Protein 5ZRZ (pdb70)

Secondary structure (DSSP, 8-state):
---SSHHHHHHHTT-GGGHHHHHHTT--SHHHHTT--HHHHHHTT---HHHHHHHHHHHHHHHHHHHH-/----HHHHHHHHTT-GGGHHHHHHTT--SHHHHTT--HHHHHHHT---HHHHHHHHHHHHHHT-

InterPro domains:
  IPR000719 Protein kinase domain [PS50011] (514-775)
  IPR001090 Ephrin, ligand binding domain [PF01404] (64-235)
  IPR001090 Ephrin, ligand binding domain [PS51550] (62-240)
  IPR001090 Ephrin, ligand binding domain [SM00615] (62-235)
  IPR001245 Serine-threonine/tyrosine-protein kinase, catalytic domain [PF07714] (514-771)
  IPR001245 Serine-threonine/tyrosine-protein kinase, catalytic domain [PR00109] (592-605)
  IPR001245 Serine-threonine/tyrosine-protein kinase, catalytic domain [PR00109] (629-647)
  IPR001245 Serine-threonine/tyrosine-protein kinase, catalytic domain [PR00109] (679-689)
  IPR001245 Serine-threonine/tyrosine-protein kinase, catalytic domain [PR00109] (698-720)
  IPR001245 Serine-threonine/tyrosine-protein kinase, catalytic domain [PR00109] (742-764)
  IPR001426 Tyrosine-protein kinase, receptor class V, conserved site [PS00790] (216-236)
  IPR001426 Tyrosine-protein kinase, receptor class V, conserved site [PS00791] (278-298)
  IPR001660 Sterile alpha motif domain [PF00536] (805-866)
  IPR001660 Sterile alpha motif domain [PS50105] (804-868)
  IPR001660 Sterile alpha motif domain [SM00454] (801-868)
  IPR003961 Fibronectin type III [PF00041] (308-394)
  IPR003961 Fibronectin type III [PS50853] (306-400)
  IPR003961 Fibronectin type III [SM00060] (307-387)
  IPR003961 Fibronectin type III [cd00063] (307-397)
  IPR008266 Tyrosine-protein kinase, active site [PS00109] (635-647)

GO terms:
  GO:0005004 GPI-linked ephrin receptor activity (F, IDA)
  GO:0032593 insulin-responsive compartment (C, IDA)
  GO:0005886 plasma membrane (C, IDA)
  GO:0021766 hippocampus development (P, IDA)
  GO:0048013 ephrin receptor signaling pathway (P, IDA)
  GO:0007411 axon guidance (P, IDA)
  GO:0061179 negative regulation of insulin secretion involved in cellular response to glucose stimulus (P, IDA)
  GO:0071944 cell periphery (C, IDA)
  GO:0005912 adherens junction (C, IDA)
  GO:1904322 cellular response to forskolin (P, IDA)
  GO:0071372 cellular response to follicle-stimulating hormone stimulus (P, IDA)
  GO:0005515 protein binding (F, IPI)

Structure (mmCIF, N/CA/C/O backbone):
data_5ZRZ
#
_entry.id   5ZRZ
#
_cell.length_a   98.195
_cell.length_b   29.651
_cell.length_c   54.170
_cell.angle_alpha   90.000
_cell.angle_beta   109.950
_cell.angle_gamma   90.000
#
_symmetry.space_group_name_H-M   'C 1 2 1'
#
loop_
_entity.id
_entity.type
_entity.pdbx_description
1 polymer 'Ephrin type-A rec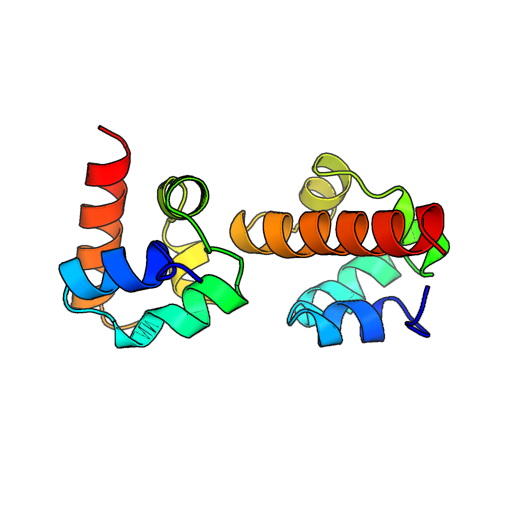eptor 5'
2 polymer 'Sterile alpha motif domain-containing protein 5'
3 water water
#
loop_
_atom_site.group_PDB
_atom_site.id
_atom_site.type_symbol
_atom_site.label_atom_id
_atom_site.label_alt_id
_atom_site.label_comp_id
_atom_site.label_asym_id
_atom_site.label_entity_id
_atom_site.label_seq_id
_atom_site.pdbx_PDB_ins_code
_atom_site.Cartn_x
_atom_site.Cartn_y
_atom_site.Cartn_z
_atom_site.occupancy
_atom_site.B_iso_or_equiv
_atom_site.auth_seq_id
_atom_site.auth_comp_id
_atom_site.auth_asym_id
_atom_site.auth_atom_id
_atom_site.pdbx_PDB_model_num
ATOM 1 N N . GLY A 1 8 ? 10.350 -13.995 5.242 1.00 60.71 804 GLY A N 1
ATOM 2 C CA . GLY A 1 8 ? 10.517 -13.890 3.735 1.00 61.29 804 GLY A CA 1
ATOM 3 C C . GLY A 1 8 ? 10.257 -15.145 2.891 1.00 61.95 804 GLY A C 1
ATOM 4 O O . GLY A 1 8 ? 9.985 -15.045 1.685 1.00 61.49 804 GLY A O 1
ATOM 5 N N . ALA A 1 9 ? 10.325 -16.321 3.521 1.00 63.10 805 ALA A N 1
ATOM 6 C CA . ALA A 1 9 ? 10.163 -17.626 2.863 1.00 61.71 805 ALA A CA 1
ATOM 7 C C . ALA A 1 9 ? 8.740 -18.245 2.930 1.00 60.96 805 ALA A C 1
ATOM 8 O O . ALA A 1 9 ? 8.585 -19.458 2.722 1.00 62.96 805 ALA A O 1
ATOM 10 N N . TYR A 1 10 ? 7.714 -17.437 3.214 1.00 55.48 806 TYR A N 1
ATOM 11 C CA . TYR A 1 10 ? 6.327 -17.913 3.278 1.00 49.78 806 TYR A CA 1
ATOM 12 C C . TYR A 1 10 ? 5.499 -17.180 2.235 1.00 47.66 806 TYR A C 1
ATOM 13 O O . TYR A 1 10 ? 5.666 -15.972 2.070 1.00 49.66 806 TYR A O 1
ATOM 22 N N . ARG A 1 11 ? 4.625 -17.901 1.528 1.00 45.36 807 ARG A N 1
ATOM 23 C CA . ARG A 1 11 ? 3.786 -17.294 0.489 1.00 46.21 807 ARG A CA 1
ATOM 24 C C . ARG A 1 11 ? 2.643 -16.463 1.038 1.00 43.22 807 ARG A C 1
ATOM 25 O O . ARG A 1 11 ? 2.223 -15.500 0.397 1.00 44.14 807 ARG A O 1
ATOM 33 N N . SER A 1 12 ? 2.087 -16.866 2.181 1.00 39.39 808 SER A N 1
ATOM 34 C CA . SER A 1 12 ? 0.952 -16.162 2.775 1.00 36.69 808 SER A CA 1
ATOM 35 C C . SER A 1 12 ? 1.050 -16.141 4.288 1.00 34.21 808 SER A C 1
ATOM 36 O O . SER A 1 12 ? 1.796 -16.924 4.887 1.00 32.75 808 SER A O 1
ATOM 39 N N . VAL A 1 13 ? 0.252 -15.264 4.896 1.00 33.99 809 VAL A N 1
ATOM 40 C CA . VAL A 1 13 ? 0.178 -15.227 6.358 1.00 32.67 809 VAL A CA 1
ATOM 41 C C . VAL A 1 13 ? -0.363 -16.526 6.913 1.00 32.66 809 VAL A C 1
ATOM 42 O O . VAL A 1 13 ? 0.171 -17.036 7.881 1.00 32.33 809 VAL A O 1
ATOM 46 N N . GLY A 1 14 ? -1.344 -17.116 6.246 1.00 32.89 810 GLY A N 1
ATOM 47 C CA . GLY A 1 14 ? -1.865 -18.473 6.567 1.00 34.17 810 GLY A CA 1
ATOM 48 C C . GLY A 1 14 ? -0.819 -19.579 6.572 1.00 34.81 810 GLY A C 1
ATOM 49 O O . GLY A 1 14 ? -0.748 -20.390 7.524 1.00 33.39 810 GLY A O 1
ATOM 50 N N . GLU A 1 15 ? 0.023 -19.593 5.550 1.00 35.28 811 GLU A N 1
ATOM 51 C CA . GLU A 1 15 ? 1.130 -20.560 5.487 1.00 36.37 811 GLU A CA 1
ATOM 52 C C . GLU A 1 15 ? 2.172 -20.312 6.584 1.00 33.85 811 GLU A C 1
ATOM 53 O O . GLU A 1 15 ? 2.795 -21.247 7.082 1.00 34.31 811 GLU A O 1
ATOM 59 N N . TRP A 1 16 ? 2.441 -19.053 6.892 1.00 31.45 812 TRP A N 1
ATOM 60 C CA . TRP A 1 16 ? 3.430 -18.749 7.952 1.00 31.15 812 TRP A CA 1
ATOM 61 C C . TRP A 1 16 ? 2.869 -19.272 9.295 1.00 29.25 812 TRP A C 1
ATOM 62 O O . TRP A 1 16 ? 3.538 -20.048 9.955 1.00 30.42 812 TRP A O 1
ATOM 73 N N . LEU A 1 17 ? 1.615 -18.924 9.600 1.00 30.47 813 LEU A N 1
ATOM 74 C CA . LEU A 1 17 ? 0.938 -19.323 10.849 1.00 29.78 813 LEU A CA 1
ATOM 75 C C . LEU A 1 17 ? 0.869 -20.825 10.992 1.00 31.59 813 LEU A C 1
ATOM 76 O O . LEU A 1 17 ? 1.143 -21.363 12.066 1.00 30.22 813 LEU A O 1
ATOM 81 N N . GLU A 1 18 ? 0.517 -21.535 9.929 1.00 33.21 814 GLU A N 1
ATOM 82 C CA . GLU A 1 18 ? 0.472 -23.001 10.009 1.00 35.49 814 GLU A CA 1
ATOM 83 C C . GLU A 1 18 ? 1.848 -23.611 10.225 1.00 33.87 814 GLU A C 1
ATOM 84 O O . GLU A 1 18 ? 1.967 -24.597 10.930 1.00 34.10 814 GLU A O 1
ATOM 90 N N . ALA A 1 19 ? 2.903 -22.987 9.709 1.00 32.31 815 ALA A N 1
ATOM 91 C CA . ALA A 1 19 ? 4.279 -23.471 9.962 1.00 31.66 815 ALA A CA 1
ATOM 92 C C . ALA A 1 19 ? 4.710 -23.367 11.474 1.00 30.30 815 ALA A C 1
ATOM 93 O O . ALA A 1 19 ? 5.507 -24.143 11.938 1.00 32.10 815 ALA A O 1
ATOM 95 N N . ILE A 1 20 ? 4.175 -22.390 12.193 1.00 27.44 816 ILE A N 1
ATOM 96 C CA . ILE A 1 20 ? 4.448 -22.223 13.617 1.00 27.50 816 ILE A CA 1
ATOM 97 C C . ILE A 1 20 ? 3.307 -22.739 14.524 1.00 27.84 816 ILE A C 1
ATOM 98 O O . ILE A 1 20 ? 3.299 -22.437 15.714 1.00 27.67 816 ILE A O 1
ATOM 103 N N . LYS A 1 21 ? 2.385 -23.544 13.960 1.00 28.79 817 LYS A N 1
ATOM 104 C CA . LYS A 1 21 ? 1.259 -24.199 14.669 1.00 29.52 817 LYS A CA 1
ATOM 105 C C . LYS A 1 21 ? 0.277 -23.211 15.275 1.00 27.59 817 LYS A C 1
ATOM 106 O O . LYS A 1 21 ? -0.271 -23.416 16.376 1.00 28.08 817 LYS A O 1
ATOM 112 N N . MET A 1 22 ? 0.133 -22.092 14.589 1.00 26.34 818 MET A N 1
ATOM 113 C CA . MET A 1 22 ? -0.740 -21.002 15.019 1.00 25.59 818 MET A CA 1
ATOM 114 C C . MET A 1 22 ? -1.777 -20.707 13.908 1.00 25.01 818 MET A C 1
ATOM 115 O O . MET A 1 22 ? -2.325 -19.623 13.855 1.00 23.60 818 MET A O 1
ATOM 120 N N . GLY A 1 23 ? -2.129 -21.716 13.112 1.00 26.90 819 GLY A N 1
ATOM 121 C CA . GLY A 1 23 ? -3.125 -21.578 12.016 1.00 28.94 819 GLY A CA 1
ATOM 122 C C . GLY A 1 23 ? -4.499 -21.127 12.443 1.00 28.65 819 GLY A C 1
ATOM 123 O O . GLY A 1 23 ? -5.259 -20.546 11.677 1.00 29.22 819 GLY A O 1
ATOM 124 N N . ARG A 1 24 ? -4.838 -21.360 13.693 1.00 29.55 820 ARG A N 1
ATOM 125 C CA . ARG A 1 24 ? -6.128 -20.887 14.191 1.00 29.54 820 ARG A CA 1
ATOM 126 C C . ARG A 1 24 ? -6.331 -19.380 14.029 1.00 29.21 820 ARG A C 1
ATOM 127 O O . ARG A 1 24 ? -7.475 -18.938 14.027 1.00 31.70 820 ARG A O 1
ATOM 135 N N . TYR A 1 25 ? -5.250 -18.590 13.938 1.00 27.18 821 TYR A N 1
ATOM 136 C CA . TYR A 1 25 ? -5.358 -17.126 13.873 1.00 27.46 821 TYR A CA 1
ATOM 137 C C . TYR A 1 25 ? -5.430 -16.568 12.425 1.00 28.84 821 TYR A C 1
ATOM 138 O O . TYR A 1 25 ? -5.619 -15.367 12.227 1.00 29.40 821 TYR A O 1
ATOM 147 N N . THR A 1 26 ? -5.256 -17.438 11.449 1.00 29.50 822 THR A N 1
ATOM 148 C CA . THR A 1 26 ? -5.261 -17.018 10.050 1.00 32.18 822 THR A CA 1
ATOM 149 C C . THR A 1 26 ? -6.450 -16.125 9.689 1.00 34.05 822 THR A C 1
ATOM 150 O O . THR A 1 26 ? -6.261 -14.985 9.272 1.00 31.56 822 THR A O 1
ATOM 154 N N . GLU A 1 27 ? -7.663 -16.610 9.967 1.00 36.76 823 GLU A N 1
ATOM 155 C CA . GLU A 1 27 ? -8.875 -15.867 9.600 1.00 41.74 823 GLU A CA 1
ATOM 156 C C . GLU A 1 27 ? -8.883 -14.488 10.253 1.00 41.40 823 GLU A C 1
ATOM 157 O O . GLU A 1 27 ? -9.193 -13.487 9.603 1.00 42.79 823 GLU A O 1
ATOM 163 N N . ILE A 1 28 ? -8.533 -14.457 11.538 1.00 39.95 824 ILE A N 1
ATOM 164 C CA . ILE A 1 28 ? -8.513 -13.236 12.325 1.00 40.35 824 ILE A CA 1
ATOM 165 C C . ILE A 1 28 ? -7.514 -12.214 11.769 1.00 39.82 824 ILE A C 1
ATOM 166 O O . ILE A 1 28 ? -7.825 -11.017 11.702 1.00 39.97 824 ILE A O 1
ATOM 171 N N . PHE A 1 29 ? -6.331 -12.673 11.364 1.00 39.27 825 PHE A N 1
ATOM 172 C CA . PHE A 1 29 ? -5.342 -11.794 10.720 1.00 39.90 825 PHE A CA 1
ATOM 173 C C . PHE A 1 29 ? -5.818 -11.221 9.351 1.00 42.52 825 PHE A C 1
ATOM 174 O O . PHE A 1 29 ? -5.624 -10.033 9.058 1.00 41.59 825 PHE A O 1
ATOM 182 N N . MET A 1 30 ? -6.403 -12.074 8.517 1.00 45.30 826 MET A N 1
ATOM 183 C CA . MET A 1 30 ? -6.935 -11.644 7.202 1.00 49.48 826 MET A CA 1
ATOM 184 C C . MET A 1 30 ? -8.125 -10.673 7.304 1.00 50.68 826 MET A C 1
ATOM 185 O O . MET A 1 30 ? -8.110 -9.643 6.661 1.00 50.90 826 MET A O 1
ATOM 190 N N . GLU A 1 31 ? -9.114 -11.013 8.129 1.00 51.94 827 GLU A N 1
ATOM 191 C CA . GLU A 1 31 ? -10.260 -10.142 8.446 1.00 54.34 827 GLU A CA 1
ATOM 192 C C . GLU A 1 31 ? -9.893 -8.779 9.043 1.00 55.32 827 GLU A C 1
ATOM 193 O O . GLU A 1 31 ? -10.649 -7.827 8.864 1.00 55.32 827 GLU A O 1
ATOM 199 N N . ASN A 1 32 ? -8.784 -8.675 9.785 1.00 53.85 828 ASN A N 1
ATOM 200 C CA . ASN A 1 32 ? -8.471 -7.426 10.494 1.00 53.79 828 ASN A CA 1
ATOM 201 C C . ASN A 1 32 ? -7.337 -6.679 9.833 1.00 54.43 828 ASN A C 1
ATOM 202 O O . ASN A 1 32 ? -6.784 -5.734 10.426 1.00 55.40 828 ASN A O 1
ATOM 207 N N . GLY A 1 33 ? -6.996 -7.084 8.606 1.00 53.62 829 GLY A N 1
ATOM 208 C CA . GLY A 1 33 ? -6.098 -6.325 7.768 1.00 54.13 829 GLY A CA 1
ATOM 209 C C . GLY A 1 33 ? -4.620 -6.577 7.941 1.00 55.49 829 GLY A C 1
ATOM 210 O O . GLY A 1 33 ? -3.828 -5.728 7.580 1.00 56.51 829 GLY A O 1
ATOM 211 N N . TYR A 1 34 ? -4.235 -7.733 8.486 1.00 56.98 830 TYR A N 1
ATOM 212 C CA . TYR A 1 34 ? -2.809 -8.133 8.561 1.00 56.17 830 TYR A CA 1
ATOM 213 C C . TYR A 1 34 ? -2.695 -9.281 7.595 1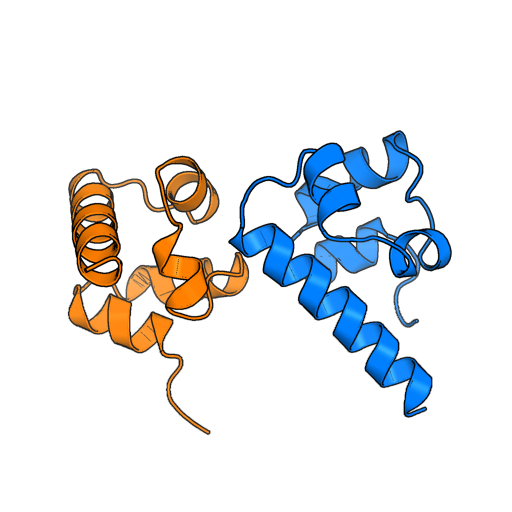.00 54.59 830 TYR A C 1
ATOM 214 O O . TYR A 1 34 ? -2.622 -10.439 8.007 1.00 51.52 830 TYR A O 1
ATOM 223 N N . SER A 1 35 ? -2.728 -8.936 6.305 1.00 54.97 831 SER A N 1
ATOM 224 C CA . SER A 1 35 ? -3.124 -9.880 5.244 1.00 55.47 831 SER A CA 1
ATOM 225 C C . SER A 1 35 ? -2.053 -10.301 4.209 1.00 54.67 831 SER A C 1
ATOM 226 O O . SER A 1 35 ? -2.323 -11.174 3.376 1.00 56.93 831 SER A O 1
ATOM 229 N N . SER A 1 36 ? -0.853 -9.718 4.289 1.00 53.22 832 SER A N 1
ATOM 230 C CA . SER A 1 36 ? 0.331 -10.162 3.523 1.00 52.66 832 SER A CA 1
ATOM 231 C C . SER A 1 36 ? 1.528 -10.243 4.466 1.00 48.18 832 SER A C 1
ATOM 232 O O . SER A 1 36 ? 1.521 -9.621 5.509 1.00 46.70 832 SER A O 1
ATOM 235 N N . MET A 1 37 ? 2.583 -10.943 4.079 1.00 47.87 833 MET A N 1
ATOM 236 C CA . MET A 1 37 ? 3.769 -11.022 4.950 1.00 47.91 833 MET A CA 1
ATOM 237 C C . MET A 1 37 ? 4.390 -9.666 5.305 1.00 50.19 833 MET A C 1
ATOM 238 O O . MET A 1 37 ? 4.968 -9.540 6.386 1.00 48.35 833 MET A O 1
ATOM 243 N N . ASP A 1 38 ? 4.244 -8.661 4.431 1.00 53.45 834 ASP A N 1
ATOM 244 C CA . ASP A 1 38 ? 4.709 -7.304 4.741 1.00 54.98 834 ASP A CA 1
ATOM 245 C C . ASP A 1 38 ? 3.897 -6.619 5.839 1.00 51.21 834 ASP A C 1
ATOM 246 O O . ASP A 1 38 ? 4.466 -5.986 6.714 1.00 48.80 834 ASP A O 1
ATOM 251 N N . ALA A 1 39 ? 2.579 -6.746 5.810 1.00 49.90 835 ALA A N 1
ATOM 252 C CA . ALA A 1 39 ? 1.735 -6.196 6.895 1.00 51.01 835 ALA A CA 1
ATOM 253 C C . ALA A 1 39 ? 2.071 -6.779 8.281 1.00 48.90 835 ALA A C 1
ATOM 254 O O . ALA A 1 39 ? 2.088 -6.085 9.302 1.00 51.25 835 ALA A O 1
ATOM 256 N N . VAL A 1 40 ? 2.404 -8.056 8.276 1.00 46.93 836 VAL A N 1
ATOM 257 C CA . VAL A 1 40 ? 2.665 -8.835 9.482 1.00 45.99 836 VAL A CA 1
ATOM 258 C C . VAL A 1 40 ? 3.981 -8.448 10.206 1.00 45.23 836 VAL A C 1
ATOM 259 O O . VAL A 1 40 ? 4.088 -8.571 11.448 1.00 41.41 836 VAL A O 1
ATOM 263 N N . ALA A 1 41 ? 4.967 -7.952 9.459 1.00 43.54 837 ALA A N 1
ATOM 264 C CA . ALA A 1 41 ? 6.260 -7.636 10.047 1.00 44.90 837 ALA A CA 1
ATOM 265 C C . ALA A 1 41 ? 6.226 -6.425 11.003 1.00 45.14 837 ALA A C 1
ATOM 266 O O . ALA A 1 41 ? 7.096 -6.275 11.845 1.00 47.29 837 ALA A O 1
ATOM 268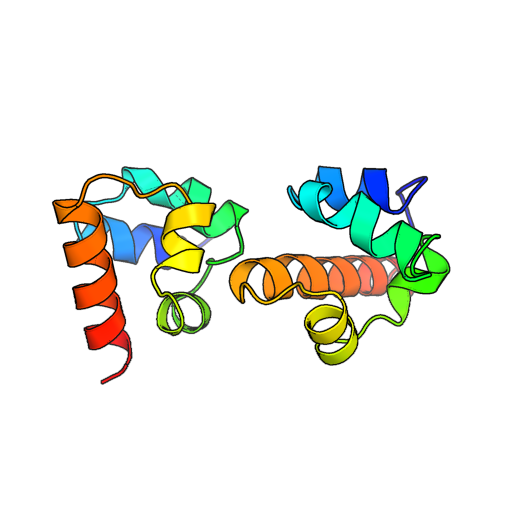 N N . GLN A 1 42 ? 5.227 -5.567 10.879 1.00 45.01 838 GLN A N 1
ATOM 269 C CA . GLN A 1 42 ? 5.103 -4.432 11.785 1.00 47.02 838 GLN A CA 1
ATOM 270 C C . GLN A 1 42 ? 4.182 -4.705 13.006 1.00 40.64 838 GLN A C 1
ATOM 271 O O . GLN A 1 42 ? 3.944 -3.807 13.787 1.00 37.08 838 GLN A O 1
ATOM 277 N N . VAL A 1 43 ? 3.728 -5.958 13.183 1.00 35.83 839 VAL A N 1
ATOM 278 C CA . VAL A 1 43 ? 2.791 -6.335 14.246 1.00 33.39 839 VAL A CA 1
ATOM 279 C C . VAL A 1 43 ? 3.500 -6.221 15.582 1.00 30.37 839 VAL A C 1
ATOM 280 O O . VAL A 1 43 ? 4.625 -6.669 15.746 1.00 27.42 839 VAL A O 1
ATOM 284 N N . THR A 1 44 ? 2.824 -5.605 16.544 1.00 29.39 840 THR A N 1
ATOM 285 C CA . THR A 1 44 ? 3.321 -5.486 17.914 1.00 28.20 840 THR A CA 1
ATOM 286 C C . THR A 1 44 ? 2.509 -6.404 18.837 1.00 26.66 840 THR A C 1
ATOM 287 O O . THR A 1 44 ? 1.430 -6.840 18.492 1.00 26.04 840 THR A O 1
ATOM 291 N N . LEU A 1 45 ? 2.995 -6.622 20.045 1.00 26.67 841 LEU A N 1
ATOM 292 C CA . LEU A 1 45 ? 2.234 -7.353 21.077 1.00 26.95 841 LEU A CA 1
ATOM 293 C C . LEU A 1 45 ? 0.829 -6.772 21.322 1.00 26.28 841 LEU A C 1
ATOM 294 O O . LEU A 1 45 ? -0.163 -7.522 21.398 1.00 26.33 841 LEU A O 1
ATOM 299 N N . GLU A 1 46 ? 0.725 -5.441 21.384 1.00 27.36 842 GLU A N 1
ATOM 300 C CA . GLU A 1 46 ? -0.595 -4.789 21.476 1.00 28.79 842 GLU A CA 1
ATOM 301 C C . GLU A 1 46 ? -1.480 -5.070 20.263 1.00 27.58 842 GLU A C 1
ATOM 302 O O . GLU A 1 46 ? -2.674 -5.343 20.439 1.00 28.74 842 GLU A O 1
ATOM 308 N N . ASP A 1 47 ? -0.925 -5.080 19.051 1.00 26.99 843 ASP A N 1
ATOM 309 C CA . ASP A 1 47 ? -1.733 -5.441 17.871 1.00 26.85 843 ASP A CA 1
ATOM 310 C C . ASP A 1 47 ? -2.285 -6.850 18.073 1.00 26.35 843 ASP A C 1
ATOM 311 O O . ASP A 1 47 ? -3.466 -7.113 17.821 1.00 25.31 843 ASP A O 1
ATOM 316 N N . LEU A 1 48 ? -1.427 -7.778 18.539 1.00 27.65 844 LEU A N 1
ATOM 317 C CA . LEU A 1 48 ? -1.911 -9.150 18.805 1.00 27.26 844 LEU A CA 1
ATOM 318 C C . LEU A 1 48 ? -3.027 -9.216 19.842 1.00 27.29 844 LEU A C 1
ATOM 319 O O . LEU A 1 48 ? -4.071 -9.947 19.680 1.00 27.59 844 LEU A O 1
ATOM 324 N N . ARG A 1 49 ? -2.837 -8.513 20.939 1.00 28.16 845 ARG A N 1
ATOM 325 C CA . ARG A 1 49 ? -3.861 -8.469 21.935 1.00 29.17 845 ARG A CA 1
ATOM 326 C C . ARG A 1 49 ? -5.198 -7.966 21.348 1.00 31.26 845 ARG A C 1
ATOM 327 O O . ARG A 1 49 ? -6.232 -8.582 21.588 1.00 29.89 845 ARG A O 1
ATOM 335 N N . ARG A 1 50 ? -5.158 -6.916 20.530 1.00 31.87 846 ARG A N 1
ATOM 336 C CA . ARG A 1 50 ? -6.417 -6.372 19.961 1.00 33.69 846 ARG A CA 1
ATOM 337 C C . ARG A 1 50 ? -7.046 -7.273 18.912 1.00 33.53 846 ARG A C 1
ATOM 338 O O . ARG A 1 50 ? -8.230 -7.217 18.701 1.00 31.36 846 ARG A O 1
ATOM 346 N N . LEU A 1 51 ? -6.226 -8.126 18.288 1.00 32.64 847 LEU A N 1
ATOM 347 C CA . LEU A 1 51 ? -6.720 -9.141 17.398 1.00 32.97 847 LEU A CA 1
ATOM 348 C C . LEU A 1 51 ? -7.337 -10.329 18.129 1.00 33.43 847 LEU A C 1
ATOM 349 O O . LEU A 1 51 ? -7.852 -11.204 17.482 1.00 34.96 847 LEU A O 1
ATOM 354 N N . GLY A 1 52 ? -7.278 -10.384 19.456 1.00 32.81 848 GLY A N 1
ATOM 355 C CA . GLY A 1 52 ? -7.865 -11.507 20.233 1.00 32.95 848 GLY A CA 1
ATOM 356 C C . GLY A 1 52 ? -6.858 -12.633 20.510 1.00 31.82 848 GLY A C 1
ATOM 357 O O . GLY A 1 52 ? -7.254 -13.739 20.925 1.00 31.37 848 GLY A O 1
ATOM 358 N N . VAL A 1 53 ? -5.560 -12.381 20.270 1.00 28.78 849 VAL A N 1
ATOM 359 C CA . VAL A 1 53 ? -4.503 -13.343 20.672 1.00 28.34 849 VAL A CA 1
ATOM 360 C C . VAL A 1 53 ? -4.129 -13.024 22.100 1.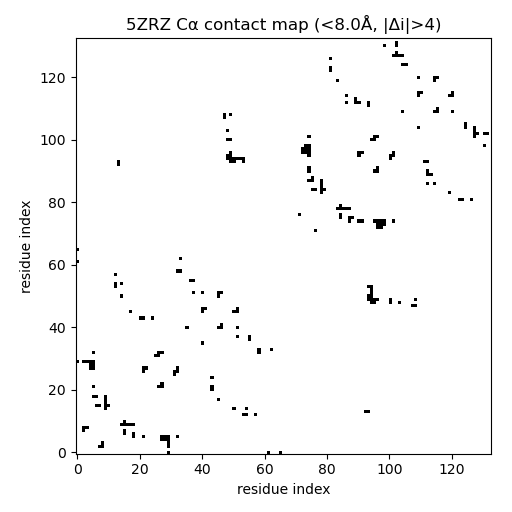00 28.08 849 VAL A C 1
ATOM 361 O O . VAL A 1 53 ? -3.264 -12.162 22.333 1.00 28.60 849 VAL A O 1
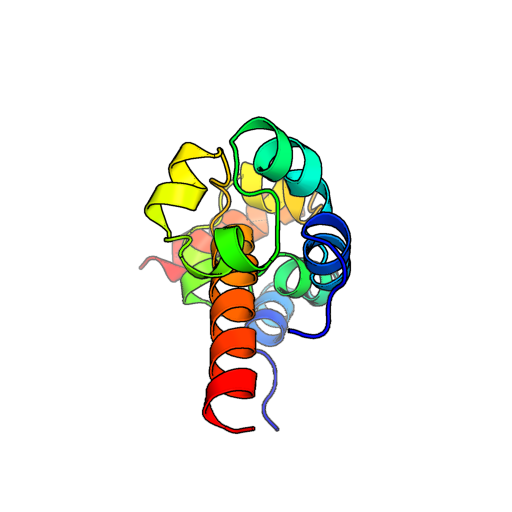ATOM 365 N N . THR A 1 54 ? -4.868 -13.623 23.029 1.00 28.08 850 THR A N 1
ATOM 366 C CA . THR A 1 54 ? -4.721 -13.365 24.476 1.00 29.56 850 THR A CA 1
ATOM 367 C C . THR A 1 54 ? -3.888 -14.448 25.201 1.00 28.88 850 THR A C 1
ATOM 368 O O . THR A 1 54 ? -3.439 -14.225 26.309 1.00 31.01 850 THR A O 1
ATOM 372 N N . LEU A 1 55 ? -3.686 -15.615 24.580 1.00 26.51 851 LEU A N 1
ATOM 373 C CA . LEU A 1 55 ? -2.914 -16.660 25.220 1.00 25.39 851 LEU A CA 1
ATOM 374 C C . LEU A 1 55 ? -1.445 -16.263 25.176 1.00 23.42 851 LEU A C 1
ATOM 375 O O . LEU A 1 55 ? -0.885 -16.064 24.098 1.00 21.39 851 LEU A O 1
ATOM 380 N N . VAL A 1 56 ? -0.825 -16.151 26.338 1.00 22.79 852 VAL A N 1
ATOM 381 C CA . VAL A 1 56 ? 0.583 -15.666 26.361 1.00 23.38 852 VAL A CA 1
ATOM 382 C C . VAL A 1 56 ? 1.572 -16.539 25.598 1.00 21.86 852 VAL A C 1
ATOM 383 O O . VAL A 1 56 ? 2.529 -16.016 24.992 1.00 20.72 852 VAL A O 1
ATOM 387 N N . GLY A 1 57 ? 1.332 -17.859 25.567 1.00 20.01 853 GLY A N 1
ATOM 388 C CA . GLY A 1 57 ? 2.261 -18.739 24.891 1.00 19.82 853 GLY A CA 1
ATOM 389 C C . GLY A 1 57 ? 2.156 -18.518 23.397 1.00 19.47 853 GLY A C 1
ATOM 390 O O . GLY A 1 57 ? 3.143 -18.532 22.691 1.00 18.73 853 GLY A O 1
ATOM 391 N N . HIS A 1 58 ? 0.929 -18.278 22.92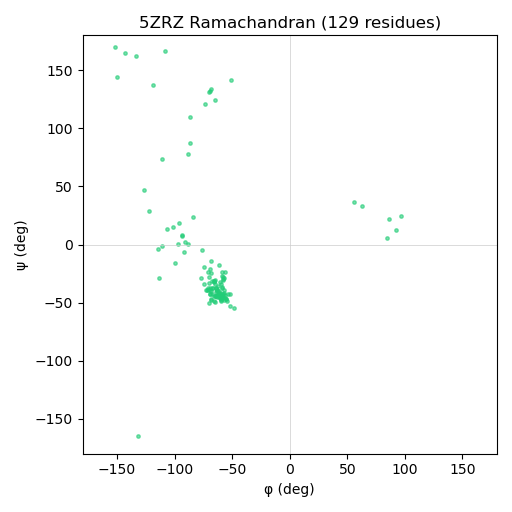4 1.00 19.89 854 HIS A N 1
ATOM 392 C CA . HIS A 1 58 ? 0.707 -17.996 21.483 1.00 19.40 854 HIS A CA 1
ATOM 393 C C . HIS A 1 58 ? 1.294 -16.606 21.074 1.00 18.99 854 HIS A C 1
ATOM 394 O O . HIS A 1 58 ? 1.882 -16.459 19.998 1.00 19.15 854 HIS A O 1
ATOM 401 N N . GLN A 1 59 ? 1.166 -15.612 21.932 1.00 18.80 855 GLN A N 1
ATOM 402 C CA . GLN A 1 59 ? 1.849 -14.324 21.716 1.00 20.58 855 GLN A CA 1
ATOM 403 C C . GLN A 1 59 ? 3.357 -14.527 21.578 1.00 21.73 855 GLN A C 1
ATOM 404 O O . GLN A 1 59 ? 3.977 -14.037 20.643 1.00 21.60 855 GLN A O 1
ATOM 410 N N . LYS A 1 60 ? 3.932 -15.304 22.493 1.00 22.09 856 LYS A N 1
ATOM 411 C CA . LYS A 1 60 ? 5.370 -15.592 22.423 1.00 22.56 856 LYS A CA 1
ATOM 412 C C . LYS A 1 60 ? 5.775 -16.295 21.114 1.00 22.59 856 LYS A C 1
ATOM 413 O O . LYS A 1 60 ? 6.773 -15.942 20.447 1.00 22.15 856 LYS A O 1
ATOM 419 N N . LYS A 1 61 ? 5.008 -17.302 20.759 1.00 22.16 857 LYS A N 1
ATOM 420 C CA . LYS A 1 61 ? 5.250 -18.029 19.515 1.00 22.68 857 LYS A CA 1
ATOM 421 C C . LYS A 1 61 ? 5.290 -17.151 18.304 1.00 22.17 857 LYS A C 1
ATOM 422 O O . LYS A 1 61 ? 6.236 -17.204 17.535 1.00 22.09 857 LYS A O 1
ATOM 428 N N . ILE A 1 62 ? 4.283 -16.291 18.180 1.00 21.95 858 ILE A N 1
ATOM 429 C CA . ILE A 1 62 ? 4.133 -15.393 17.074 1.00 21.65 858 ILE A CA 1
ATOM 430 C C . ILE A 1 62 ? 5.201 -14.291 17.103 1.00 21.61 858 ILE A C 1
ATOM 431 O O . ILE A 1 62 ? 5.847 -14.072 16.089 1.00 21.65 858 ILE A O 1
ATOM 436 N N . MET A 1 63 ? 5.381 -13.614 18.229 1.00 20.90 859 MET A N 1
ATOM 437 C CA . MET A 1 63 ? 6.388 -12.515 18.296 1.00 23.14 859 MET A CA 1
ATOM 438 C C . MET A 1 63 ? 7.804 -13.070 18.091 1.00 22.87 859 MET A C 1
ATOM 439 O O . MET A 1 63 ? 8.633 -12.423 17.423 1.00 22.84 859 MET A O 1
ATOM 444 N N . SER A 1 64 ? 8.078 -14.267 18.631 1.00 22.03 860 SER A N 1
ATOM 445 C CA . SER A 1 64 ? 9.400 -14.914 18.455 1.00 22.25 860 SER A CA 1
ATOM 446 C C . SER A 1 64 ? 9.661 -15.201 16.967 1.00 22.95 860 SER A C 1
ATOM 447 O O . SER A 1 64 ? 10.760 -14.908 16.479 1.00 22.60 860 SER A O 1
ATOM 450 N N . SER A 1 65 ? 8.655 -15.704 16.260 1.00 22.66 861 SER A N 1
ATOM 451 C CA . SER A 1 65 ? 8.796 -16.008 14.824 1.00 23.38 861 SER A CA 1
ATOM 452 C C . SER A 1 65 ? 8.974 -14.728 14.013 1.00 24.28 861 SER A C 1
ATOM 453 O O . SER A 1 65 ? 9.787 -14.698 13.100 1.00 25.84 861 SER A O 1
ATOM 456 N N . LEU A 1 66 ? 8.200 -13.662 14.319 1.00 25.81 862 LEU A N 1
ATOM 457 C CA . LEU A 1 66 ? 8.331 -12.405 13.584 1.00 27.65 862 LEU A CA 1
ATOM 458 C C . LEU A 1 66 ? 9.739 -11.906 13.701 1.00 29.07 862 LEU A C 1
ATOM 459 O O . LEU A 1 66 ? 10.336 -11.474 12.720 1.00 30.48 862 LEU A O 1
ATOM 464 N N . GLN A 1 67 ? 10.273 -11.963 14.910 1.00 29.23 863 GLN A N 1
ATOM 465 C CA . GLN A 1 67 ? 11.657 -11.606 15.137 1.00 30.45 863 GLN A CA 1
ATOM 466 C C . GLN A 1 67 ? 12.718 -12.511 14.440 1.00 31.27 863 GLN A C 1
ATOM 467 O O . GLN A 1 67 ? 13.763 -12.007 13.964 1.00 31.48 863 GLN A O 1
ATOM 473 N N . GLU A 1 68 ? 12.482 -13.816 14.451 1.00 31.27 864 GLU A N 1
ATOM 474 C CA . GLU A 1 68 ? 13.309 -14.772 13.715 1.00 32.20 864 GLU A CA 1
ATOM 475 C C . GLU A 1 68 ? 13.350 -14.430 12.215 1.00 32.50 864 GLU A C 1
ATOM 476 O O . GLU A 1 68 ? 14.405 -14.455 11.592 1.00 27.40 864 GLU A O 1
ATOM 482 N N . MET A 1 69 ? 12.214 -14.055 11.653 1.00 31.92 865 MET A N 1
ATOM 483 C CA . MET A 1 69 ? 12.171 -13.688 10.244 1.00 34.76 865 MET A CA 1
ATOM 484 C C . MET A 1 69 ? 12.909 -12.353 9.989 1.00 35.38 865 MET A C 1
ATOM 485 O O . MET A 1 69 ? 13.630 -12.239 8.992 1.00 34.86 865 MET A O 1
ATOM 490 N N . LYS A 1 70 ? 12.801 -11.383 10.901 1.00 33.63 866 LYS A N 1
ATOM 491 C CA . LYS A 1 70 ? 13.599 -10.156 10.750 1.00 36.59 866 LYS A CA 1
ATOM 492 C C . LYS A 1 70 ? 15.119 -10.458 10.788 1.00 36.14 866 LYS A C 1
ATOM 493 O O . LYS A 1 70 ? 15.907 -9.896 9.992 1.00 34.51 866 LYS A O 1
ATOM 499 N N . VAL A 1 71 ? 15.523 -11.303 11.729 1.00 33.12 867 VAL A N 1
ATOM 500 C CA . VAL A 1 71 ? 16.928 -11.696 11.856 1.00 35.38 867 VAL A CA 1
ATOM 501 C C . VAL A 1 71 ? 17.468 -12.331 10.572 1.00 37.50 867 VAL A C 1
ATOM 502 O O . VAL A 1 71 ? 18.600 -12.007 10.116 1.00 36.72 867 VAL A O 1
ATOM 506 N N . GLN A 1 72 ? 16.669 -13.197 9.963 1.00 37.66 868 GLN A N 1
ATOM 507 C CA . GLN A 1 72 ? 17.086 -13.842 8.718 1.00 40.71 868 GLN A CA 1
ATOM 508 C C . GLN A 1 72 ? 17.276 -12.773 7.633 1.00 42.60 868 GLN A C 1
ATOM 509 O O . GLN A 1 72 ? 18.265 -12.815 6.882 1.00 41.42 868 GLN A O 1
ATOM 515 N N . MET A 1 73 ? 16.380 -11.782 7.597 1.00 42.80 869 MET A N 1
ATOM 516 C CA . MET A 1 73 ? 16.460 -10.700 6.610 1.00 44.14 869 MET A CA 1
ATOM 517 C C . MET A 1 73 ? 17.642 -9.761 6.823 1.00 42.25 869 MET A C 1
ATOM 518 O O . MET A 1 73 ? 18.311 -9.430 5.850 1.00 40.27 869 MET A O 1
ATOM 523 N N . VAL A 1 74 ? 17.948 -9.361 8.060 1.00 39.83 870 VAL A N 1
ATOM 524 C CA . VAL A 1 74 ? 19.094 -8.466 8.272 1.00 39.99 870 VAL A CA 1
ATOM 525 C C . VAL A 1 74 ? 20.427 -9.169 8.028 1.00 40.31 870 VAL A C 1
ATOM 526 O O . VAL A 1 74 ? 21.382 -8.540 7.572 1.00 39.38 870 VAL A O 1
ATOM 530 N N . ASN A 1 75 ? 20.475 -10.466 8.336 1.00 39.41 871 ASN A N 1
ATOM 531 C CA . ASN A 1 75 ? 21.668 -11.265 8.175 1.00 39.77 871 ASN A CA 1
ATOM 532 C C . ASN A 1 75 ? 21.936 -11.677 6.708 1.00 42.59 871 ASN A C 1
ATOM 533 O O . ASN A 1 75 ? 23.089 -11.889 6.328 1.00 42.19 871 ASN A O 1
ATOM 538 N N . GLY A 1 76 ? 20.886 -11.819 5.902 1.00 45.95 872 GLY A N 1
ATOM 539 C CA . GLY A 1 76 ? 21.030 -12.308 4.528 1.00 48.62 872 GLY A CA 1
ATOM 540 C C . GLY A 1 76 ? 21.602 -11.215 3.661 1.00 51.67 872 GLY A C 1
ATOM 541 O O . GLY A 1 76 ? 21.232 -10.051 3.834 1.00 54.52 872 GLY A O 1
ATOM 542 N N . MET B 2 5 ? 21.357 -28.419 23.364 1.00 42.23 1 MET B N 1
ATOM 543 C CA . MET B 2 5 ? 22.593 -28.401 24.226 1.00 43.66 1 MET B CA 1
ATOM 544 C C . MET B 2 5 ? 22.328 -28.245 25.727 1.00 42.34 1 MET B C 1
ATOM 545 O O . MET B 2 5 ? 23.254 -28.373 26.516 1.00 44.07 1 MET B O 1
ATOM 550 N N . CYS B 2 6 ? 21.083 -27.998 26.140 1.00 38.64 2 CYS B N 1
ATOM 551 C CA . CYS B 2 6 ? 20.711 -28.094 27.571 1.00 36.97 2 CYS B CA 1
ATOM 552 C C . CYS B 2 6 ? 19.247 -28.508 27.611 1.00 34.51 2 CYS B C 1
ATOM 553 O O . CYS B 2 6 ? 18.479 -28.076 26.749 1.00 32.30 2 CYS B O 1
ATOM 556 N N . THR B 2 7 ? 18.859 -29.335 28.583 1.00 32.55 3 THR B N 1
ATOM 557 C CA . THR B 2 7 ? 17.457 -29.805 28.694 1.00 32.59 3 THR B CA 1
ATOM 558 C C . THR B 2 7 ? 16.483 -28.615 28.654 1.00 30.53 3 THR B C 1
ATOM 559 O O . THR B 2 7 ? 16.789 -27.560 29.211 1.00 28.33 3 THR B O 1
ATOM 563 N N . ASN B 2 8 ? 15.327 -28.751 27.986 1.00 30.14 4 ASN B N 1
ATOM 564 C CA . ASN B 2 8 ? 14.332 -27.680 28.052 1.00 27.89 4 ASN B CA 1
ATOM 565 C C . ASN B 2 8 ? 13.746 -27.652 29.478 1.00 25.73 4 ASN B C 1
ATOM 566 O O . ASN B 2 8 ? 13.372 -28.670 30.092 1.00 26.77 4 ASN B O 1
ATOM 571 N N . ILE B 2 9 ? 13.695 -26.458 30.005 1.00 24.84 5 ILE B N 1
ATOM 572 C CA . ILE B 2 9 ? 13.314 -26.247 31.388 1.00 24.87 5 ILE B CA 1
ATOM 573 C C . ILE B 2 9 ? 11.861 -26.622 31.671 1.00 24.20 5 ILE B C 1
ATOM 574 O O . ILE B 2 9 ? 11.528 -27.026 32.812 1.00 24.70 5 ILE B O 1
ATOM 579 N N . VAL B 2 10 ? 10.990 -26.461 30.679 1.00 22.82 6 VAL B N 1
ATOM 580 C CA . VAL B 2 10 ? 9.578 -26.879 30.827 1.00 22.69 6 VAL B CA 1
ATOM 581 C C . VAL B 2 10 ? 9.460 -28.395 30.849 1.00 24.73 6 VAL B C 1
ATOM 582 O O . VAL B 2 10 ? 8.718 -28.939 31.633 1.00 24.71 6 VAL B O 1
ATOM 586 N N . TYR B 2 11 ? 10.234 -29.085 30.025 1.00 26.73 7 TYR B N 1
ATOM 587 C CA . TYR B 2 11 ? 10.365 -30.527 30.173 1.00 27.76 7 TYR B CA 1
ATOM 588 C C . TYR B 2 11 ? 10.820 -30.923 31.590 1.00 27.47 7 TYR B C 1
ATOM 589 O O . TYR B 2 11 ? 10.251 -31.824 32.210 1.00 25.98 7 TYR B O 1
ATOM 598 N N . GLU B 2 12 ? 11.844 -30.252 32.106 1.00 27.00 8 GLU B N 1
ATOM 599 C CA . GLU B 2 12 ? 12.383 -30.598 33.423 1.00 28.19 8 GLU B CA 1
ATOM 600 C C . GLU B 2 12 ? 11.331 -30.375 34.512 1.00 26.71 8 GLU B C 1
ATOM 601 O O . GLU B 2 12 ? 11.122 -31.211 35.365 1.00 27.78 8 GLU B O 1
ATOM 607 N N . TRP B 2 13 ? 10.649 -29.242 34.452 1.00 25.36 9 TRP B N 1
ATOM 608 C CA . TRP B 2 13 ? 9.571 -28.910 35.401 1.00 24.91 9 TRP B CA 1
ATOM 609 C C . TRP B 2 13 ? 8.399 -29.876 35.443 1.00 25.29 9 TRP B C 1
ATOM 610 O O . TRP B 2 13 ? 7.979 -30.347 36.513 1.00 25.48 9 TRP B O 1
ATOM 621 N N . LEU B 2 14 ? 7.897 -30.214 34.281 1.00 25.93 10 LEU B N 1
ATOM 622 C CA . LEU B 2 14 ? 6.830 -31.202 34.168 1.00 25.96 10 LEU B CA 1
ATOM 623 C C . LEU B 2 14 ? 7.258 -32.589 34.584 1.00 29.25 10 LEU B C 1
ATOM 624 O O . LEU B 2 14 ? 6.455 -33.344 35.140 1.00 29.88 10 LEU B O 1
ATOM 629 N N . LYS B 2 15 ? 8.533 -32.918 34.358 1.00 31.57 11 LYS B N 1
ATOM 630 C CA . LYS B 2 15 ? 9.120 -34.159 34.916 1.00 32.53 11 LYS B CA 1
ATOM 631 C C . LYS B 2 15 ? 9.031 -34.149 36.449 1.00 31.24 11 LYS B C 1
ATOM 632 O O . LYS B 2 15 ? 8.537 -35.100 37.072 1.00 29.67 11 LYS B O 1
ATOM 638 N N . ALA B 2 16 ? 9.448 -33.044 37.050 1.00 30.12 12 ALA B N 1
ATOM 639 C CA . ALA B 2 16 ? 9.331 -32.870 38.507 1.00 31.41 12 ALA B CA 1
ATOM 640 C C . ALA B 2 16 ? 7.883 -32.999 39.006 1.00 30.72 12 ALA B C 1
ATOM 641 O O . ALA B 2 16 ? 7.664 -33.458 40.125 1.00 31.73 12 ALA B O 1
ATOM 643 N N . LEU B 2 17 ? 6.904 -32.645 38.188 1.00 29.56 13 LEU B N 1
ATOM 644 C CA . LEU B 2 17 ? 5.483 -32.742 38.577 1.00 30.70 13 LEU B CA 1
ATOM 645 C C . LEU B 2 17 ? 4.910 -34.106 38.244 1.00 31.51 13 LEU B C 1
ATOM 646 O O . LEU B 2 17 ? 3.717 -34.359 38.468 1.00 32.96 13 LEU B O 1
ATOM 651 N N . GLN B 2 18 ? 5.756 -34.963 37.686 1.00 33.45 14 GLN B N 1
ATOM 652 C CA . GLN B 2 18 ? 5.396 -36.275 37.199 1.00 35.56 14 GLN B CA 1
ATOM 653 C C . GLN B 2 18 ? 4.266 -36.191 36.167 1.00 34.24 14 GLN B C 1
ATOM 654 O O . GLN B 2 18 ? 3.439 -37.101 36.084 1.00 34.84 14 GLN B O 1
ATOM 660 N N . LEU B 2 19 ? 4.297 -35.123 35.343 1.00 30.23 15 LEU B N 1
ATOM 661 C CA . LEU B 2 19 ? 3.433 -34.987 34.171 1.00 30.02 15 LEU B CA 1
ATOM 662 C C . LEU B 2 19 ? 4.219 -34.694 32.898 1.00 28.55 15 LEU B C 1
ATOM 663 O O . LEU B 2 19 ? 3.845 -33.822 32.153 1.00 26.73 15 LEU B O 1
ATOM 668 N N . PRO B 2 20 ? 5.324 -35.441 32.641 1.00 30.20 16 PRO B N 1
ATOM 669 C CA . PRO B 2 20 ? 6.169 -35.176 31.484 1.00 28.90 16 PRO B CA 1
ATOM 670 C C . PRO B 2 20 ? 5.480 -35.333 30.168 1.00 29.16 16 PRO B C 1
ATOM 671 O O . PRO B 2 20 ? 5.988 -34.835 29.152 1.00 28.61 16 PRO B O 1
ATOM 675 N N . GLN B 2 21 ? 4.333 -36.016 30.152 1.00 28.13 17 GLN B N 1
ATOM 676 C CA . GLN B 2 21 ? 3.686 -36.337 28.905 1.00 28.47 17 GLN B CA 1
ATOM 677 C C . GLN B 2 21 ? 3.131 -35.109 28.172 1.00 27.45 17 GLN B C 1
ATOM 678 O O . GLN B 2 21 ? 2.777 -35.204 27.006 1.00 28.41 17 GLN B O 1
ATOM 684 N N . TYR B 2 22 ? 3.024 -33.957 28.848 1.00 26.17 18 TYR B N 1
ATOM 685 C CA . TYR B 2 22 ? 2.517 -32.730 28.193 1.00 25.81 18 TYR B CA 1
ATOM 686 C C . TYR B 2 22 ? 3.618 -31.786 27.693 1.00 23.95 18 TYR B C 1
ATOM 687 O O . TYR B 2 22 ? 3.291 -30.765 27.140 1.00 23.55 18 TYR B O 1
ATOM 696 N N . ALA B 2 23 ? 4.908 -32.113 27.870 1.00 23.87 19 ALA B N 1
ATOM 697 C CA . ALA B 2 23 ? 5.942 -31.148 27.633 1.00 23.48 19 ALA B CA 1
ATOM 698 C C . ALA B 2 23 ? 5.988 -30.632 26.205 1.00 24.26 19 ALA B C 1
ATOM 699 O O . ALA B 2 23 ? 6.173 -29.437 25.993 1.00 24.80 19 ALA B O 1
ATOM 701 N N . GLU B 2 24 ? 5.813 -31.522 25.233 1.00 25.59 20 GLU B N 1
ATOM 702 C CA . GLU B 2 24 ? 5.908 -31.155 23.843 1.00 27.08 20 GLU B CA 1
ATOM 703 C C . GLU B 2 24 ? 4.715 -30.226 23.432 1.00 26.20 20 GLU B C 1
ATOM 704 O O . GLU B 2 24 ? 4.899 -29.223 22.691 1.00 25.35 20 GLU B O 1
ATOM 710 N N . SER B 2 25 ? 3.527 -30.519 23.933 1.00 23.96 21 SER B N 1
ATOM 711 C CA . SER B 2 25 ? 2.401 -29.602 23.734 1.00 23.77 21 SER B CA 1
ATOM 712 C C . SER B 2 25 ? 2.600 -28.214 24.391 1.00 22.44 21 SER B C 1
ATOM 713 O O . SER B 2 25 ? 2.285 -27.208 23.799 1.00 21.92 21 SER B O 1
ATOM 716 N N . PHE B 2 26 ? 3.105 -28.164 25.622 1.00 21.75 22 PHE B N 1
ATOM 717 C CA . PHE B 2 26 ? 3.451 -26.880 26.234 1.00 21.77 22 PHE B CA 1
ATOM 718 C C . PHE B 2 26 ? 4.365 -26.085 25.272 1.00 21.58 22 PHE B C 1
ATOM 719 O O . PHE B 2 26 ? 4.087 -24.951 24.923 1.00 20.24 22 PHE B O 1
ATOM 727 N N . VAL B 2 27 ? 5.439 -26.711 24.824 1.00 22.28 23 VAL B N 1
ATOM 728 C CA . VAL B 2 27 ? 6.467 -25.976 24.048 1.00 24.24 23 VAL B CA 1
ATOM 729 C C . VAL B 2 27 ? 5.920 -25.544 22.685 1.00 24.00 23 VAL B C 1
ATOM 730 O O . VAL B 2 27 ? 6.175 -24.399 22.220 1.00 22.97 23 VAL B O 1
ATOM 734 N N . ASP B 2 28 ? 5.116 -26.418 22.104 1.00 24.44 24 ASP B N 1
ATOM 735 C CA . ASP B 2 28 ? 4.492 -26.172 20.781 1.00 25.82 24 ASP B CA 1
ATOM 736 C C . ASP B 2 28 ? 3.439 -25.035 20.872 1.00 23.81 24 ASP B C 1
ATOM 737 O O . ASP B 2 28 ? 3.175 -24.379 19.893 1.00 22.07 24 ASP B O 1
ATOM 742 N N . ASN B 2 29 ? 2.885 -24.799 22.057 1.00 21.63 25 ASN B N 1
ATOM 743 C CA . ASN B 2 29 ? 1.936 -23.700 22.268 1.00 20.66 25 ASN B CA 1
ATOM 744 C C . ASN B 2 29 ? 2.631 -22.420 22.769 1.00 20.13 25 ASN B C 1
ATOM 745 O O . ASN B 2 29 ? 1.958 -21.473 23.148 1.00 20.60 25 ASN B O 1
ATOM 750 N N . GLY B 2 30 ? 3.965 -22.413 22.783 1.00 19.70 26 GLY B N 1
ATOM 751 C CA . GLY B 2 30 ? 4.813 -21.325 23.254 1.00 20.45 26 GLY B CA 1
ATOM 752 C C . GLY B 2 30 ? 5.141 -21.214 24.740 1.00 20.22 26 GLY B C 1
ATOM 753 O O . GLY B 2 30 ? 5.803 -20.281 25.137 1.00 22.40 26 GLY B O 1
ATOM 754 N N . TYR B 2 31 ? 4.732 -22.176 25.528 1.00 19.36 27 TYR B N 1
ATOM 755 C CA . TYR B 2 31 ? 5.069 -22.254 26.940 1.00 19.51 27 TYR B CA 1
ATOM 756 C C . TYR B 2 31 ? 6.393 -23.026 27.048 1.00 20.61 27 TYR B C 1
ATOM 757 O O . TYR B 2 31 ? 6.464 -24.180 27.395 1.00 21.20 27 TYR B O 1
ATOM 766 N N . ASP B 2 32 ? 7.455 -22.324 26.749 1.00 22.74 28 ASP B N 1
ATOM 767 C CA . ASP B 2 32 ? 8.759 -22.928 26.599 1.00 24.14 28 ASP B CA 1
ATOM 768 C C . ASP B 2 32 ? 9.757 -22.566 27.704 1.00 25.18 28 ASP B C 1
ATOM 769 O O . ASP B 2 32 ? 10.909 -22.966 27.626 1.00 25.89 28 ASP B O 1
ATOM 774 N N . ASP B 2 33 ? 9.365 -21.728 28.663 1.00 24.14 29 ASP B N 1
ATOM 775 C CA . ASP B 2 33 ? 10.219 -21.447 29.832 1.00 24.91 29 ASP B CA 1
ATOM 776 C C . ASP B 2 33 ? 9.339 -21.084 30.976 1.00 23.88 29 ASP B C 1
ATOM 777 O O . ASP B 2 33 ? 8.119 -20.958 30.794 1.00 22.29 29 ASP B O 1
ATOM 782 N N . LEU B 2 34 ? 9.919 -20.991 32.173 1.00 24.84 30 LEU B N 1
ATOM 783 C CA . LEU B 2 34 ? 9.109 -20.851 33.378 1.00 25.42 30 LEU B CA 1
ATOM 784 C C . LEU B 2 34 ? 8.493 -19.488 33.576 1.00 26.66 30 LEU B C 1
ATOM 785 O O . LEU B 2 34 ? 7.507 -19.343 34.325 1.00 29.62 30 LEU B O 1
ATOM 790 N N . GLU B 2 35 ? 9.026 -18.472 32.908 1.00 28.26 31 GLU B N 1
ATOM 791 C CA . GLU B 2 35 ? 8.419 -17.162 32.918 1.00 30.36 31 GLU B CA 1
ATOM 792 C C . GLU B 2 35 ? 7.032 -17.175 32.246 1.00 29.18 31 GLU B C 1
ATOM 793 O O . GLU B 2 35 ? 6.102 -16.571 32.752 1.00 29.63 31 GLU B O 1
ATOM 799 N N . VAL B 2 36 ? 6.911 -17.844 31.094 1.00 28.37 32 VAL B N 1
ATOM 800 C CA . VAL B 2 36 ? 5.631 -18.022 30.415 1.00 26.94 32 VAL B CA 1
ATOM 801 C C . VAL B 2 36 ? 4.739 -18.935 31.245 1.00 24.91 32 VAL B C 1
ATOM 802 O O . VAL B 2 36 ? 3.576 -18.602 31.437 1.00 24.05 32 VAL B O 1
ATOM 806 N N . CYS B 2 37 ? 5.262 -20.061 31.722 1.00 23.41 33 CYS B N 1
ATOM 807 C CA . CYS B 2 37 ? 4.442 -20.989 32.532 1.00 24.26 33 CYS B CA 1
ATOM 808 C C . CYS B 2 37 ? 3.804 -20.374 33.785 1.00 25.02 33 CYS B C 1
ATOM 809 O O . CYS B 2 37 ? 2.720 -20.777 34.195 1.00 24.01 33 CYS B O 1
ATOM 812 N N . LYS B 2 38 ? 4.460 -19.356 34.335 1.00 26.79 34 LYS B N 1
ATOM 813 C CA . LYS B 2 38 ? 3.958 -18.603 35.471 1.00 28.88 34 LYS B CA 1
ATOM 814 C C . LYS B 2 38 ? 2.600 -17.943 35.245 1.00 27.48 34 LYS B C 1
ATOM 815 O O . LYS B 2 38 ? 1.873 -17.700 36.222 1.00 26.10 34 LYS B O 1
ATOM 821 N N . GLN B 2 39 ? 2.299 -17.643 33.991 1.00 26.33 35 GLN B N 1
ATOM 822 C CA . GLN B 2 39 ? 1.052 -17.019 33.585 1.00 28.31 35 GLN B CA 1
ATOM 823 C C . GLN B 2 39 ? -0.083 -17.968 33.215 1.00 26.53 35 GLN B C 1
ATOM 824 O O . GLN B 2 39 ? -1.179 -17.537 32.870 1.00 26.60 35 GLN B O 1
ATOM 830 N N . ILE B 2 40 ? 0.155 -19.260 33.344 1.00 25.42 36 ILE B N 1
ATOM 831 C CA . ILE B 2 40 ? -0.831 -20.245 32.928 1.00 25.03 36 ILE B CA 1
ATOM 832 C C . ILE B 2 40 ? -2.048 -20.269 33.838 1.00 25.31 36 ILE B C 1
ATOM 833 O O . ILE B 2 40 ? -1.908 -20.383 35.053 1.00 24.27 36 ILE B O 1
ATOM 838 N N . GLY B 2 41 ? -3.235 -20.240 33.219 1.00 25.99 37 GLY B N 1
ATOM 839 C CA . GLY B 2 41 ? -4.537 -20.465 33.859 1.00 26.48 37 GLY B CA 1
ATOM 840 C C . GLY B 2 41 ? -5.344 -21.471 33.025 1.00 26.27 37 GLY B C 1
ATOM 841 O O . GLY B 2 41 ? -4.813 -22.181 32.161 1.00 25.89 37 GLY B O 1
ATOM 842 N N . ASP B 2 42 ? -6.638 -21.546 33.278 1.00 26.44 38 ASP B N 1
ATOM 843 C CA . ASP B 2 42 ? -7.482 -22.499 32.591 1.00 25.30 38 ASP B CA 1
ATOM 844 C C . ASP B 2 42 ? -7.502 -22.374 31.045 1.00 24.36 38 ASP B C 1
ATOM 845 O O . ASP B 2 42 ? -7.547 -23.408 30.389 1.00 24.92 38 ASP B O 1
ATOM 850 N N . PRO B 2 43 ? -7.464 -21.154 30.472 1.00 24.81 39 PRO B N 1
ATOM 851 C CA . PRO B 2 43 ? -7.487 -21.115 28.972 1.00 25.32 39 PRO B CA 1
ATOM 852 C C . PRO B 2 43 ? -6.241 -21.736 28.342 1.00 23.68 39 PRO B C 1
ATOM 853 O O . PRO B 2 43 ? -6.299 -22.324 27.281 1.00 23.37 39 PRO B O 1
ATOM 857 N N . ASP B 2 44 ? -5.107 -21.578 29.023 1.00 23.85 40 ASP B N 1
ATOM 858 C CA . ASP B 2 44 ? -3.809 -22.095 28.556 1.00 22.90 40 ASP B CA 1
ATOM 859 C C . ASP B 2 44 ? -3.821 -23.627 28.600 1.00 22.21 40 ASP B C 1
ATOM 860 O O . ASP B 2 44 ? -3.493 -24.308 27.616 1.00 22.09 40 ASP B O 1
ATOM 865 N N . LEU B 2 45 ? -4.259 -24.199 29.710 1.00 22.90 41 LEU B N 1
ATOM 866 C CA . LEU B 2 45 ? -4.410 -25.666 29.816 1.00 23.29 41 LEU B CA 1
ATOM 867 C C . LEU B 2 45 ? -5.364 -26.284 28.727 1.00 24.24 41 LEU B C 1
ATOM 868 O O . LEU B 2 45 ? -5.124 -27.384 28.238 1.00 22.79 41 LEU B O 1
ATOM 873 N N . ASP B 2 46 ? -6.444 -25.565 28.438 1.00 24.80 42 ASP B N 1
ATOM 874 C CA . ASP B 2 46 ? -7.409 -25.885 27.405 1.00 26.35 42 ASP B CA 1
ATOM 875 C C . ASP B 2 46 ? -6.756 -25.936 26.044 1.00 24.64 42 ASP B C 1
ATOM 876 O O . ASP B 2 46 ? -6.995 -26.879 25.311 1.00 24.44 42 ASP B O 1
ATOM 881 N N . ALA B 2 47 ? -5.918 -24.949 25.720 1.00 23.44 43 ALA B N 1
ATOM 882 C CA . ALA B 2 47 ? -5.265 -24.920 24.444 1.00 23.07 43 ALA B CA 1
ATOM 883 C C . ALA B 2 47 ? -4.192 -25.986 24.341 1.00 23.48 43 ALA B C 1
ATOM 884 O O . ALA B 2 47 ? -4.003 -26.603 23.321 1.00 21.61 43 ALA B O 1
ATOM 886 N N . ILE B 2 48 ? -3.461 -26.188 25.431 1.00 22.98 44 ILE B N 1
ATOM 887 C CA . ILE B 2 48 ? -2.422 -27.210 25.500 1.00 24.15 44 ILE B CA 1
ATOM 888 C C . ILE B 2 48 ? -3.051 -28.623 25.450 1.00 26.13 44 ILE B C 1
ATOM 889 O O . ILE B 2 48 ? -2.431 -29.581 24.947 1.00 26.96 44 ILE B O 1
ATOM 894 N N . GLY B 2 49 ? -4.255 -28.752 25.982 1.00 26.13 45 GLY B N 1
ATOM 895 C CA . GLY B 2 49 ? -4.921 -30.036 26.007 1.00 27.81 45 GLY B CA 1
ATOM 896 C C . GLY B 2 49 ? -4.802 -30.850 27.280 1.00 27.93 45 GLY B C 1
ATOM 897 O O . GLY B 2 49 ? -5.014 -32.044 27.240 1.00 29.06 45 GLY B O 1
ATOM 898 N N . VAL B 2 50 ? -4.558 -30.209 28.422 1.00 27.72 46 VAL B N 1
ATOM 899 C CA . VAL B 2 50 ? -4.526 -30.909 29.692 1.00 28.09 46 VAL B CA 1
ATOM 900 C C . VAL B 2 50 ? -5.967 -30.956 30.196 1.00 29.60 46 VAL B C 1
ATOM 901 O O . VAL B 2 50 ? -6.500 -29.923 30.600 1.00 27.69 46 VAL B O 1
ATOM 905 N N . LEU B 2 51 ? -6.565 -32.142 30.187 1.00 31.17 47 LEU B N 1
ATOM 906 C CA . LEU B 2 51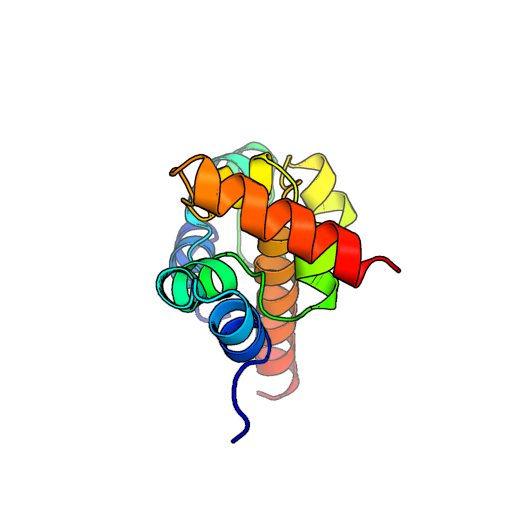 ? -8.007 -32.261 30.471 1.00 33.33 47 LEU B CA 1
ATOM 907 C C . LEU B 2 51 ? -8.350 -32.998 31.772 1.00 32.01 47 LEU B C 1
ATOM 908 O O . LEU B 2 51 ? -9.388 -32.716 32.348 1.00 29.95 47 LEU B O 1
ATOM 913 N N . ALA B 2 52 ? -7.509 -33.935 32.208 1.00 31.60 48 ALA B N 1
ATOM 914 C CA . ALA B 2 52 ? -7.762 -34.694 33.418 1.00 32.44 48 ALA B CA 1
ATOM 915 C C . ALA B 2 52 ? -7.719 -33.708 34.571 1.00 33.05 48 ALA B C 1
ATOM 916 O O . ALA B 2 52 ? -6.717 -32.969 34.720 1.00 29.58 48 ALA B O 1
ATOM 918 N N . PRO B 2 53 ? -8.805 -33.666 35.367 1.00 33.73 49 PRO B N 1
ATOM 919 C CA . PRO B 2 53 ? -8.905 -32.718 36.521 1.00 33.98 49 PRO B CA 1
ATOM 920 C C . PRO B 2 53 ? -7.735 -32.731 37.489 1.00 32.28 49 PRO B C 1
ATOM 921 O O . PRO B 2 53 ? -7.321 -31.665 37.960 1.00 30.92 49 PRO B O 1
ATOM 925 N N . ALA B 2 54 ? -7.246 -33.923 37.820 1.00 31.49 50 ALA B N 1
ATOM 926 C CA . ALA B 2 54 ? -6.142 -34.051 38.763 1.00 30.57 50 ALA B CA 1
ATOM 927 C C . ALA B 2 54 ? -4.899 -33.375 38.191 1.00 29.36 50 ALA B C 1
ATOM 928 O O . ALA B 2 54 ? -4.196 -32.753 38.926 1.00 29.94 50 ALA B O 1
ATOM 930 N N . HIS B 2 55 ? -4.670 -33.522 36.883 1.00 27.36 51 HIS B N 1
ATOM 931 C CA . HIS B 2 55 ? -3.492 -32.994 36.219 1.00 27.02 51 HIS B CA 1
ATOM 932 C C . HIS B 2 55 ? -3.640 -31.504 36.119 1.00 26.27 51 HIS B C 1
ATOM 933 O O . HIS B 2 55 ? -2.677 -30.777 36.359 1.00 25.28 51 HIS B O 1
ATOM 940 N N . ARG B 2 56 ? -4.848 -31.045 35.838 1.00 25.01 52 ARG B N 1
ATOM 941 C CA . ARG B 2 56 ? -5.079 -29.594 35.798 1.00 25.87 52 ARG B CA 1
ATOM 942 C C . ARG B 2 56 ? -4.788 -28.963 37.138 1.00 26.70 52 ARG B C 1
ATOM 943 O O . ARG B 2 56 ? -4.075 -27.953 37.215 1.00 25.55 52 ARG B O 1
ATOM 951 N N . ARG B 2 57 ? -5.286 -29.593 38.190 1.00 26.47 53 ARG B N 1
ATOM 952 C CA . ARG B 2 57 ? -5.098 -29.078 39.543 1.00 29.07 53 ARG B CA 1
ATOM 953 C C . ARG B 2 57 ? -3.620 -29.097 39.892 1.00 27.82 53 ARG B C 1
ATOM 954 O O . ARG B 2 57 ? -3.112 -28.109 40.374 1.00 30.07 53 ARG B O 1
ATOM 962 N N . ARG B 2 58 ? -2.933 -30.188 39.580 1.00 26.41 54 ARG B N 1
ATOM 963 C CA . ARG B 2 58 ? -1.497 -30.288 39.848 1.00 27.13 54 ARG B CA 1
ATOM 964 C C . ARG B 2 58 ? -0.691 -29.220 39.150 1.00 24.81 54 ARG B C 1
ATOM 965 O O . ARG B 2 58 ? 0.164 -28.612 39.765 1.00 25.61 54 ARG B O 1
ATOM 973 N N . ILE B 2 59 ? -0.946 -28.969 37.863 1.00 22.89 55 ILE B N 1
ATOM 974 C CA . ILE B 2 59 ? -0.223 -27.904 37.157 1.00 22.39 55 ILE B CA 1
ATOM 975 C C . ILE B 2 59 ? -0.549 -26.520 37.714 1.00 22.61 55 ILE B C 1
ATOM 976 O O . ILE B 2 59 ? 0.368 -25.736 37.916 1.00 21.82 55 ILE B O 1
ATOM 981 N N . LEU B 2 60 ? -1.821 -26.214 37.983 1.00 22.34 56 LEU B N 1
ATOM 982 C CA . LEU B 2 60 ? -2.162 -24.890 38.534 1.00 25.25 56 LEU B CA 1
ATOM 983 C C . LEU B 2 60 ? -1.559 -24.642 39.928 1.00 25.71 56 LEU B C 1
ATOM 984 O O . LEU B 2 60 ? -1.208 -23.480 40.266 1.00 25.03 56 LEU B O 1
ATOM 989 N N . GLU B 2 61 ? -1.527 -25.692 40.749 1.00 26.21 57 GLU B N 1
ATOM 990 C CA . GLU B 2 61 ? -0.831 -25.645 42.055 1.00 28.18 57 GLU B CA 1
ATOM 991 C C . GLU B 2 61 ? 0.688 -25.369 41.871 1.00 27.03 57 GLU B C 1
ATOM 992 O O . GLU B 2 61 ? 1.237 -24.509 42.529 1.00 25.39 57 GLU B O 1
ATOM 998 N N . ALA B 2 62 ? 1.313 -26.065 40.928 1.00 25.92 58 ALA B N 1
ATOM 999 C CA . ALA B 2 62 ? 2.713 -25.793 40.520 1.00 26.21 58 ALA B CA 1
ATOM 1000 C C . ALA B 2 62 ? 2.944 -24.362 40.012 1.00 25.59 58 ALA B C 1
ATOM 1001 O O . ALA B 2 62 ? 3.944 -23.737 40.373 1.00 24.73 58 ALA B O 1
ATOM 1003 N N . VAL B 2 63 ? 2.018 -23.850 39.189 1.00 25.70 59 VAL B N 1
ATOM 1004 C CA . VAL B 2 63 ? 2.075 -22.498 38.683 1.00 26.58 59 VAL B CA 1
ATOM 1005 C C . VAL B 2 63 ? 2.018 -21.495 39.835 1.00 29.17 59 VAL B C 1
ATOM 1006 O O . VAL B 2 63 ? 2.765 -20.507 39.863 1.00 26.58 59 VAL B O 1
ATOM 1010 N N . HIS B 2 64 ? 1.131 -21.758 40.794 1.00 31.81 60 HIS B N 1
ATOM 1011 C CA . HIS B 2 64 ? 1.064 -20.921 41.990 1.00 34.17 60 HIS B CA 1
ATOM 1012 C C . HIS B 2 64 ? 2.456 -20.876 42.658 1.00 32.50 60 HIS B C 1
ATOM 1013 O O . HIS B 2 64 ? 2.975 -19.776 42.930 1.00 31.24 60 HIS B O 1
ATOM 1020 N N . ARG B 2 65 ? 3.106 -22.035 42.817 1.00 31.48 61 ARG B N 1
ATOM 1021 C CA . ARG B 2 65 ? 4.450 -22.090 43.429 1.00 32.22 61 ARG B CA 1
ATOM 1022 C C . ARG B 2 65 ? 5.545 -21.341 42.664 1.00 33.69 61 ARG B C 1
ATOM 1023 O O . ARG B 2 65 ? 6.433 -20.752 43.269 1.00 32.91 61 ARG B O 1
ATOM 1031 N N . LEU B 2 66 ? 5.495 -21.343 41.335 1.00 32.47 62 LEU B N 1
ATOM 1032 C CA . LEU B 2 66 ? 6.397 -20.519 40.567 1.00 33.82 62 LEU B CA 1
ATOM 1033 C C . LEU B 2 66 ? 6.246 -19.017 40.877 1.00 36.76 62 LEU B C 1
ATOM 1034 O O . LEU B 2 66 ? 7.224 -18.267 40.826 1.00 37.09 62 LEU B O 1
ATOM 1039 N N . ARG B 2 67 ? 5.039 -18.568 41.177 1.00 40.13 63 ARG B N 1
ATOM 1040 C CA . ARG B 2 67 ? 4.809 -17.152 41.483 1.00 45.95 63 ARG B CA 1
ATOM 1041 C C . ARG B 2 67 ? 5.092 -16.726 42.952 1.00 51.43 63 ARG B C 1
ATOM 1042 O O . ARG B 2 67 ? 4.584 -15.697 43.393 1.00 53.07 63 ARG B O 1
ATOM 1050 N N . GLU B 2 68 ? 5.937 -17.468 43.684 1.00 56.25 64 GLU B N 1
ATOM 1051 C CA . GLU B 2 68 ? 6.312 -17.113 45.083 1.00 60.19 64 GLU B CA 1
ATOM 1052 C C . GLU B 2 68 ? 7.734 -16.544 45.200 1.00 62.60 64 GLU B C 1
ATOM 1053 O O . GLU B 2 68 ? 8.702 -17.117 44.691 1.00 65.09 64 GLU B O 1
#

Sequence (133 aa):
GAYRSVGEWLEAIKMGRYTEIFMENGYSSMDAVAQVTLEDLRRLGVTLVGHQKKIMSSLQEMKVQMVNGMCTNIVYEWLKALQLPQYAESFVDNGYDDLEVCKQIGDPDLDAIGVLAPAHRRRILEAVHRLRE

Radius of gyration: 16.1 Å; Cα contacts (8 Å, |Δi|>4): 136; chains: 2; bounding box: 33×32×45 Å

Solvent-accessible surface area: 8192 Å² total; per-residue (Å²): 66,96,70,230,51,0,9,71,0,0,112,58,24,134,2,25,152,12,32,115,55,0,88,119,88,50,49,55,58,34,128,38,0,74,154,13,72,74,66,40,0,114,193,16,46,0,98,21,37,0,1,17,67,49,0,44,57,8,19,118,105,26,140,75,111,133,112,126,96,243,124,89,53,86,0,97,89,25,0,134,80,27,144,2,73,115,34,2,119,37,0,44,42,20,2,0,44,46,40,110,11,0,69,102,8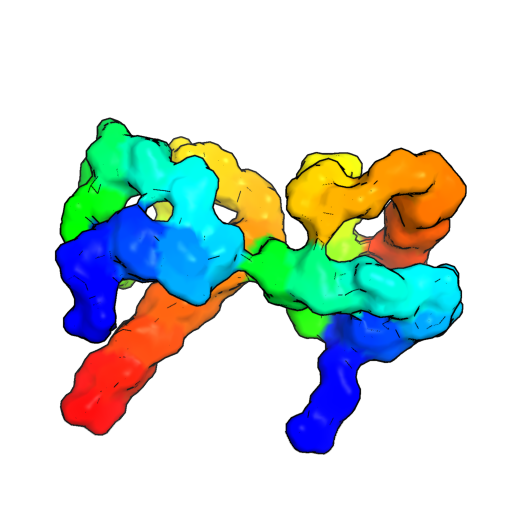,24,76,80,10,0,87,25,11,38,0,127,44,105,41,37,38,135,90,0,58,89,2,8,119,130,43,159,161

Nearest PDB structures (foldseek):
  5zrz-assembly1_A  TM=1.015E+00  e=5.009E-12  Mus musculus
  7kja-assembly1_A  TM=9.440E-01  e=2.330E-06  Homo sapiens
  7kjc-assembly1_A  TM=9.490E-01  e=2.488E-06  Homo sapiens
  5zrx-assembly1_A  TM=9.535E-01  e=3.029E-06  Mus musculus
  5zrx-assembly2_B  TM=9.763E-01  e=9.860E-06  Mus musculus

CATH classification: 1.10.150.50

Organism: Mus musculus (NCBI:txid10090)

B-factor: mean 34.48, std 11.11, range [18.73, 71.2]

Foldseek 3Di:
DPAFWPLRLCVVLVNNVCQVLCCVVPCTGLVSLLVDDLVNCVVSVVPPVVSSCSSVVVSVVVVVVVVVD/DDDQAQCVLCVVLVNNVLSVLCVVLPVRHLVSLLPDDDVSCVSSVPDPVVVNVSSVVVSVVSVD